Protein AF-A0A316FHP7-F1 (afdb_monomer)

Mean predicted aligned error: 9.9 Å

Foldseek 3Di:
DDDDDPDDDPPPPPPPDPDDLVRLLVVLLVVCVVVVHQALAQLVVDSVSVLVQLLQLDVQNFDADDDRYDNHHHNRRHLVSCCVRRVSSSVSSCVVVVVPPDDD

Structure (mmCIF, N/CA/C/O backbone):
data_AF-A0A316FHP7-F1
#
_entry.id   AF-A0A316FHP7-F1
#
loop_
_atom_site.group_PDB
_atom_site.id
_atom_site.type_symbol
_atom_site.label_atom_id
_atom_site.label_alt_id
_atom_site.label_comp_id
_atom_site.label_asym_id
_atom_site.label_entity_id
_atom_site.label_seq_id
_atom_site.pdbx_PDB_ins_code
_atom_site.Cartn_x
_atom_site.Cartn_y
_atom_site.Cartn_z
_atom_site.occupancy
_atom_site.B_iso_or_equiv
_atom_site.auth_seq_id
_atom_site.auth_comp_id
_atom_site.auth_asym_id
_atom_site.auth_atom_id
_atom_site.pdbx_PDB_model_num
ATOM 1 N N . MET A 1 1 ? -23.032 0.424 64.404 1.00 47.34 1 MET A N 1
ATOM 2 C CA . MET A 1 1 ? -23.890 0.544 63.206 1.00 47.34 1 MET A CA 1
ATOM 3 C C . MET A 1 1 ? -23.453 1.773 62.434 1.00 47.34 1 MET A C 1
ATOM 5 O O . MET A 1 1 ? -23.132 2.764 63.077 1.00 47.34 1 MET A O 1
ATOM 9 N N . THR A 1 2 ? -23.492 1.670 61.100 1.00 41.19 2 THR A N 1
ATOM 10 C CA . THR A 1 2 ? -23.291 2.740 60.098 1.00 41.19 2 THR A CA 1
ATOM 11 C C . THR A 1 2 ? -21.824 3.148 59.885 1.00 41.19 2 THR A C 1
ATOM 13 O O . THR A 1 2 ? -21.178 3.619 60.804 1.00 41.19 2 THR A O 1
ATOM 16 N N . GLY A 1 3 ? -21.211 3.006 58.712 1.00 38.53 3 GLY A N 1
ATOM 17 C CA . GLY A 1 3 ? -21.682 2.490 57.433 1.00 38.53 3 GLY A CA 1
ATOM 18 C C . GLY A 1 3 ? -20.492 2.388 56.482 1.00 38.53 3 GLY A C 1
ATOM 19 O O . GLY A 1 3 ? -19.855 3.388 56.168 1.00 38.53 3 GLY A O 1
ATOM 20 N N . ASP A 1 4 ? -20.214 1.164 56.053 1.00 47.62 4 ASP A N 1
ATOM 21 C CA . ASP A 1 4 ? -19.303 0.835 54.967 1.00 47.62 4 ASP A CA 1
ATOM 22 C C . ASP A 1 4 ? -20.017 1.150 53.644 1.00 47.62 4 ASP A C 1
ATOM 24 O O . ASP A 1 4 ? -21.115 0.645 53.388 1.00 47.62 4 ASP A O 1
ATOM 28 N N . ARG A 1 5 ? -19.445 2.028 52.819 1.00 48.22 5 ARG A N 1
ATOM 29 C CA . ARG A 1 5 ? -19.867 2.216 51.423 1.00 48.22 5 ARG A CA 1
ATOM 30 C C . ARG A 1 5 ? -18.636 2.329 50.543 1.00 48.22 5 ARG A C 1
ATOM 32 O O . ARG A 1 5 ? -18.342 3.371 49.964 1.00 48.22 5 ARG A O 1
ATOM 39 N N . HIS A 1 6 ? -17.939 1.206 50.437 1.00 45.75 6 HIS A N 1
ATOM 40 C CA . HIS A 1 6 ? -17.051 0.916 49.326 1.00 45.75 6 HIS A CA 1
ATOM 41 C C . HIS A 1 6 ? -17.880 0.885 48.029 1.00 45.75 6 HIS A C 1
ATOM 43 O O . HIS A 1 6 ? -18.506 -0.116 47.680 1.00 45.75 6 HIS A O 1
ATOM 49 N N . VAL A 1 7 ? -17.946 2.022 47.334 1.00 52.69 7 VAL A N 1
ATOM 50 C CA . VAL A 1 7 ? -18.523 2.110 45.991 1.00 52.69 7 VAL A CA 1
ATOM 51 C C . VAL A 1 7 ? -17.529 1.464 45.031 1.00 52.69 7 VAL A C 1
ATOM 53 O O . VAL A 1 7 ? -16.573 2.092 44.592 1.00 52.69 7 VAL A O 1
ATOM 56 N N . THR A 1 8 ? -17.737 0.191 44.704 1.00 48.22 8 THR A N 1
ATOM 57 C CA . THR A 1 8 ? -17.127 -0.412 43.516 1.00 48.22 8 THR A CA 1
ATOM 58 C C . THR A 1 8 ? -17.780 0.199 42.277 1.00 48.22 8 THR A C 1
ATOM 60 O O . THR A 1 8 ? -18.978 -0.025 42.078 1.00 48.22 8 THR A O 1
ATOM 63 N N . PRO A 1 9 ? -17.057 0.928 41.408 1.00 52.09 9 PRO A N 1
ATOM 64 C CA . PRO A 1 9 ? -17.570 1.164 40.074 1.00 52.09 9 PRO A CA 1
ATOM 65 C C . PRO A 1 9 ? -17.575 -0.181 39.346 1.00 52.09 9 PRO A C 1
ATOM 67 O O . PRO A 1 9 ? -16.565 -0.889 39.303 1.00 52.09 9 PRO A O 1
ATOM 70 N N . TYR A 1 10 ? -18.729 -0.549 38.793 1.00 39.06 10 TYR A N 1
ATOM 71 C CA . TYR A 1 10 ? -18.817 -1.619 37.811 1.00 39.06 10 TYR A CA 1
ATOM 72 C C . TYR A 1 10 ? -17.784 -1.333 36.718 1.00 39.06 10 TYR A C 1
ATOM 74 O O . TYR A 1 10 ? -17.913 -0.378 35.957 1.00 39.06 10 TYR A O 1
ATOM 82 N N . ARG A 1 11 ? -16.727 -2.150 36.677 1.00 45.69 11 ARG A N 1
ATOM 83 C CA . ARG A 1 11 ? -15.769 -2.202 35.578 1.00 45.69 11 ARG A CA 1
ATOM 84 C C . ARG A 1 11 ? -16.520 -2.733 34.366 1.00 45.69 11 ARG A C 1
ATOM 86 O O . ARG A 1 11 ? -16.533 -3.938 34.124 1.00 45.69 11 ARG A O 1
ATOM 93 N N . THR A 1 12 ? -17.159 -1.846 33.613 1.00 50.31 12 THR A N 1
ATOM 94 C CA . THR A 1 12 ? -17.497 -2.116 32.221 1.00 50.31 12 THR A CA 1
ATOM 95 C C . THR A 1 12 ? -16.180 -2.468 31.543 1.00 50.31 12 THR A C 1
ATOM 97 O O . THR A 1 12 ? -15.266 -1.647 31.461 1.00 50.31 12 THR A O 1
ATOM 100 N N . ALA A 1 13 ? -16.032 -3.733 31.147 1.00 50.38 13 ALA A N 1
ATOM 101 C CA . ALA A 1 13 ? -14.970 -4.120 30.237 1.00 50.38 13 ALA A CA 1
ATOM 102 C C . ALA A 1 13 ? -15.020 -3.149 29.046 1.00 50.38 13 ALA A C 1
ATOM 104 O O . ALA A 1 13 ? -16.126 -2.851 28.582 1.00 50.38 13 ALA A O 1
ATOM 105 N N . PRO A 1 14 ? -13.884 -2.620 28.564 1.00 43.75 14 PRO A N 1
ATOM 106 C CA . PRO A 1 14 ? -13.914 -1.832 27.350 1.00 43.75 14 PRO A CA 1
ATOM 107 C C . PRO A 1 14 ? -14.546 -2.712 26.273 1.00 43.75 14 PRO A C 1
ATOM 109 O O . PRO A 1 14 ? -14.052 -3.805 25.990 1.00 43.75 14 PRO A O 1
ATOM 112 N N . HIS A 1 15 ? -15.661 -2.253 25.702 1.00 47.69 15 HIS A N 1
ATOM 113 C CA . HIS A 1 15 ? -16.077 -2.702 24.384 1.00 47.69 15 HIS A CA 1
ATOM 114 C C . HIS A 1 15 ? -14.829 -2.579 23.521 1.00 47.69 15 HIS A C 1
ATOM 116 O O . HIS A 1 15 ? -14.366 -1.460 23.339 1.00 47.69 15 HIS A O 1
ATOM 122 N N . HIS A 1 16 ? -14.221 -3.693 23.106 1.00 44.09 16 HIS A N 1
ATOM 123 C CA . HIS A 1 16 ? -13.079 -3.660 22.203 1.00 44.09 16 HIS A CA 1
ATOM 124 C C . HIS A 1 16 ? -13.597 -3.017 20.916 1.00 44.09 16 HIS A C 1
ATOM 126 O O . HIS A 1 16 ? -14.333 -3.681 20.178 1.00 44.09 16 HIS A O 1
ATOM 132 N N . PRO A 1 17 ? -13.320 -1.725 20.663 1.00 44.41 17 PRO A N 1
ATOM 133 C CA . PRO A 1 17 ? -13.702 -1.144 19.399 1.00 44.41 17 PRO A CA 1
ATOM 134 C C . PRO A 1 17 ? -12.827 -1.879 18.392 1.00 44.41 17 PRO A C 1
ATOM 136 O O . PRO A 1 17 ? -11.616 -1.995 18.601 1.00 44.41 17 PRO A O 1
ATOM 139 N N . GLY A 1 18 ? -13.420 -2.420 17.330 1.00 55.91 18 GLY A N 1
ATOM 140 C CA . GLY A 1 18 ? -12.613 -2.904 16.215 1.00 55.91 18 GLY A CA 1
ATOM 141 C C . GLY A 1 18 ? -11.557 -1.844 15.855 1.00 55.91 18 GLY A C 1
ATOM 142 O O . GLY A 1 18 ? -11.805 -0.647 16.048 1.00 55.91 18 GLY A O 1
ATOM 143 N N . PRO A 1 19 ? -10.356 -2.249 15.421 1.00 60.78 19 PRO A N 1
ATOM 144 C CA . PRO A 1 19 ? -9.273 -1.310 15.170 1.00 60.78 19 PRO A CA 1
ATOM 145 C C . PRO A 1 19 ? -9.735 -0.174 14.246 1.00 60.78 19 PRO A C 1
ATOM 147 O O . PRO A 1 19 ? -10.422 -0.396 13.252 1.00 60.78 19 PRO A O 1
ATOM 150 N N . SER A 1 20 ? -9.359 1.064 14.582 1.00 83.75 20 SER A N 1
ATOM 151 C CA . SER A 1 20 ? -9.555 2.199 13.674 1.00 83.75 20 SER A CA 1
ATOM 152 C C . SER A 1 20 ? -8.879 1.912 12.325 1.00 83.75 20 SER A C 1
ATOM 154 O O . SER A 1 20 ? -7.907 1.152 12.272 1.00 83.75 20 SER A O 1
ATOM 156 N N . PHE A 1 21 ? -9.339 2.545 11.239 1.00 88.25 21 PHE A N 1
ATOM 157 C CA . PHE A 1 21 ? -8.719 2.396 9.912 1.00 88.25 21 PHE A CA 1
ATOM 158 C C . PHE A 1 21 ? -7.191 2.559 9.968 1.00 88.25 21 PHE A C 1
ATOM 160 O O . PHE A 1 21 ? -6.466 1.752 9.392 1.00 88.25 21 PHE A O 1
ATOM 167 N N . THR A 1 22 ? -6.707 3.549 10.721 1.00 90.69 22 THR A N 1
ATOM 168 C CA . THR A 1 22 ? -5.278 3.806 10.935 1.00 90.69 22 THR A CA 1
ATOM 169 C C . THR A 1 22 ? -4.571 2.621 11.590 1.00 90.69 22 THR A C 1
ATOM 171 O O . THR A 1 22 ? -3.528 2.183 11.117 1.00 90.69 22 THR A O 1
ATOM 174 N N . THR A 1 23 ? -5.160 2.038 12.638 1.00 93.56 23 THR A N 1
ATOM 175 C CA . THR A 1 23 ? -4.596 0.866 13.325 1.00 93.56 23 THR A CA 1
ATOM 176 C C . THR A 1 23 ? -4.529 -0.363 12.413 1.00 93.56 23 THR A C 1
ATOM 178 O O . THR A 1 23 ? -3.545 -1.110 12.443 1.00 93.56 23 THR A O 1
ATOM 181 N N . GLU A 1 24 ? -5.559 -0.588 11.593 1.00 95.38 24 GLU A N 1
ATOM 182 C CA . GLU A 1 24 ? -5.556 -1.676 10.610 1.00 95.38 24 GLU A CA 1
ATOM 183 C C . GLU A 1 24 ? -4.503 -1.448 9.520 1.00 95.38 24 GLU A C 1
ATOM 185 O O . GLU A 1 24 ? -3.787 -2.382 9.154 1.00 95.38 24 GLU A O 1
ATOM 190 N N . LEU A 1 25 ? -4.367 -0.209 9.041 1.00 96.50 25 LEU A N 1
ATOM 191 C CA . LEU A 1 25 ? -3.388 0.171 8.029 1.00 96.50 25 LEU A CA 1
ATOM 192 C C . LEU A 1 25 ? -1.949 -0.009 8.526 1.00 96.50 25 LEU A C 1
ATOM 194 O O . LEU A 1 25 ? -1.140 -0.622 7.830 1.00 96.50 25 LEU A O 1
ATOM 198 N N . ASP A 1 26 ? -1.645 0.430 9.748 1.00 97.25 26 ASP A N 1
ATOM 199 C CA . ASP A 1 26 ? -0.344 0.196 10.382 1.00 97.25 26 ASP A CA 1
ATOM 200 C C . ASP A 1 26 ? -0.040 -1.297 10.526 1.00 97.25 26 ASP A C 1
ATOM 202 O O . ASP A 1 26 ? 1.085 -1.753 10.294 1.00 97.25 26 ASP A O 1
ATOM 206 N N . SER A 1 27 ? -1.047 -2.084 10.906 1.00 97.31 27 SER A N 1
ATOM 207 C CA . SER A 1 27 ? -0.901 -3.531 11.057 1.00 97.31 27 SER A CA 1
ATOM 208 C C . SER A 1 27 ? -0.635 -4.212 9.713 1.00 97.31 27 SER A C 1
ATOM 210 O O . SER A 1 27 ? 0.263 -5.057 9.630 1.00 97.31 27 SER A O 1
ATOM 212 N N . ALA A 1 28 ? -1.352 -3.809 8.659 1.00 98.12 28 ALA A N 1
ATOM 213 C CA . ALA A 1 28 ? -1.144 -4.277 7.292 1.00 98.12 28 ALA A CA 1
ATOM 214 C C . ALA A 1 28 ? 0.255 -3.907 6.784 1.00 98.12 28 ALA A C 1
ATOM 216 O O . ALA A 1 28 ? 0.988 -4.785 6.332 1.00 98.12 28 ALA A O 1
ATOM 217 N N . PHE A 1 29 ? 0.684 -2.656 6.971 1.00 98.38 29 PHE A N 1
ATOM 218 C CA . PHE A 1 29 ? 2.016 -2.199 6.581 1.00 98.38 29 PHE A CA 1
ATOM 219 C C . PHE A 1 29 ? 3.125 -2.997 7.278 1.00 98.38 29 PHE A C 1
ATOM 221 O O . PHE A 1 29 ? 4.048 -3.501 6.635 1.00 98.38 29 PHE A O 1
ATOM 228 N N . ARG A 1 30 ? 3.024 -3.194 8.599 1.00 98.31 30 ARG A N 1
ATOM 229 C CA . ARG A 1 30 ? 3.994 -4.007 9.352 1.00 98.31 30 ARG A CA 1
ATOM 230 C C . ARG A 1 30 ? 4.015 -5.458 8.871 1.00 98.31 30 ARG A C 1
ATOM 232 O O . ARG A 1 30 ? 5.091 -6.050 8.807 1.00 98.31 30 ARG A O 1
ATOM 239 N N . ALA A 1 31 ? 2.860 -6.041 8.546 1.00 98.19 31 ALA A N 1
ATOM 240 C CA . ALA A 1 31 ? 2.781 -7.390 7.988 1.00 98.19 31 ALA A CA 1
ATOM 241 C C . ALA A 1 31 ? 3.436 -7.471 6.603 1.00 98.19 31 ALA A C 1
ATOM 243 O O . ALA A 1 31 ? 4.267 -8.350 6.384 1.00 98.19 31 ALA A O 1
ATOM 244 N N . ALA A 1 32 ? 3.145 -6.518 5.716 1.00 98.38 32 ALA A N 1
ATOM 245 C CA . ALA A 1 32 ? 3.743 -6.426 4.391 1.00 98.38 32 ALA A CA 1
ATOM 246 C C . ALA A 1 32 ? 5.276 -6.335 4.468 1.00 98.38 32 ALA A C 1
ATOM 248 O O . ALA A 1 32 ? 5.972 -7.074 3.773 1.00 98.38 32 ALA A O 1
ATOM 249 N N . ARG A 1 33 ? 5.811 -5.529 5.397 1.00 98.00 33 ARG A N 1
ATOM 250 C CA . ARG A 1 33 ? 7.259 -5.450 5.652 1.00 98.00 33 ARG A CA 1
ATOM 251 C C . ARG A 1 33 ? 7.859 -6.776 6.111 1.00 98.00 33 ARG A C 1
ATOM 253 O O . ARG A 1 33 ? 8.908 -7.162 5.607 1.00 98.00 33 ARG A O 1
ATOM 260 N N . ARG A 1 34 ? 7.210 -7.483 7.044 1.00 98.06 34 ARG A N 1
ATOM 261 C CA . ARG A 1 34 ? 7.681 -8.804 7.511 1.00 98.06 34 ARG A CA 1
ATOM 262 C C . ARG A 1 34 ? 7.683 -9.851 6.397 1.00 98.06 34 ARG A C 1
ATOM 264 O O . ARG A 1 34 ? 8.541 -10.721 6.395 1.00 98.06 34 ARG A O 1
ATOM 271 N N . LEU A 1 35 ? 6.739 -9.753 5.464 1.00 97.56 35 LEU A N 1
ATOM 272 C CA . LEU A 1 35 ? 6.633 -10.635 4.302 1.00 97.56 35 LEU A CA 1
ATOM 273 C C . LEU A 1 35 ? 7.575 -10.243 3.150 1.00 97.56 35 LEU A C 1
ATOM 275 O O . LEU A 1 35 ? 7.571 -10.910 2.120 1.00 97.56 35 LEU A O 1
ATOM 279 N N . GLY A 1 36 ? 8.361 -9.168 3.285 1.00 97.50 36 GLY A N 1
ATOM 280 C CA . GLY A 1 36 ? 9.226 -8.682 2.207 1.00 97.50 36 GLY A CA 1
ATOM 281 C C . GLY A 1 36 ? 8.449 -8.124 1.010 1.00 97.50 36 GLY A C 1
ATOM 282 O O . GLY A 1 36 ? 8.972 -8.060 -0.101 1.00 97.50 36 GLY A O 1
ATOM 283 N N . LEU A 1 37 ? 7.196 -7.714 1.210 1.00 98.25 37 LEU A N 1
ATOM 284 C CA . LEU A 1 37 ? 6.445 -7.018 0.176 1.00 98.25 37 LEU A CA 1
ATOM 285 C C . LEU A 1 37 ? 6.959 -5.584 0.045 1.00 98.25 37 LEU A C 1
ATOM 287 O O . LEU A 1 37 ? 7.339 -4.942 1.023 1.00 98.25 37 LEU A O 1
ATOM 291 N N . TRP A 1 38 ? 6.909 -5.073 -1.183 1.00 98.12 38 TRP A N 1
ATOM 292 C CA . TRP A 1 38 ? 7.185 -3.673 -1.530 1.00 98.12 38 TRP A CA 1
ATOM 293 C C . TRP A 1 38 ? 8.651 -3.272 -1.373 1.00 98.12 38 TRP A C 1
ATOM 295 O O . TRP A 1 38 ? 8.965 -2.085 -1.469 1.00 98.12 38 TRP A O 1
ATOM 305 N N . LEU A 1 39 ? 9.548 -4.246 -1.186 1.00 96.75 39 LEU A N 1
ATOM 306 C CA . LEU A 1 39 ? 10.989 -4.020 -1.188 1.00 96.75 39 LEU A CA 1
ATOM 307 C C . LEU A 1 39 ? 11.403 -3.217 -2.421 1.00 96.75 39 LEU A C 1
ATOM 309 O O . LEU A 1 39 ? 10.916 -3.466 -3.523 1.00 96.75 39 LEU A O 1
ATOM 313 N N . ASN A 1 40 ? 12.293 -2.246 -2.198 1.00 97.56 40 ASN A N 1
ATOM 314 C CA . ASN A 1 40 ? 12.797 -1.343 -3.229 1.00 97.56 40 ASN A CA 1
ATOM 315 C C . ASN A 1 40 ? 11.673 -0.610 -4.001 1.00 97.56 40 ASN A C 1
ATOM 317 O O . ASN A 1 40 ? 11.711 -0.465 -5.221 1.00 97.56 40 ASN A O 1
ATOM 321 N N . THR A 1 41 ? 10.646 -0.144 -3.284 1.00 97.56 41 THR A N 1
ATOM 322 C CA . THR A 1 41 ? 9.595 0.744 -3.810 1.00 97.56 41 THR A CA 1
ATOM 323 C C . THR A 1 41 ? 9.302 1.863 -2.813 1.00 97.56 41 THR A C 1
ATOM 325 O O . THR A 1 41 ? 9.582 1.712 -1.622 1.00 97.56 41 THR A O 1
ATOM 328 N N . SER A 1 42 ? 8.661 2.951 -3.254 1.00 95.94 42 SER A N 1
ATOM 329 C CA . SER A 1 42 ? 8.248 4.028 -2.338 1.00 95.94 42 SER A CA 1
ATOM 330 C C . SER A 1 42 ? 7.292 3.528 -1.250 1.00 95.94 42 SER A C 1
ATOM 332 O O . SER A 1 42 ? 7.350 4.004 -0.123 1.00 95.94 42 SER A O 1
ATOM 334 N N . ALA A 1 43 ? 6.486 2.500 -1.538 1.00 97.12 43 ALA A N 1
ATOM 335 C CA . ALA A 1 43 ? 5.560 1.908 -0.573 1.00 97.12 43 ALA A CA 1
ATOM 336 C C . ALA A 1 43 ? 6.253 1.261 0.641 1.00 97.12 43 ALA A C 1
ATOM 338 O O . ALA A 1 43 ? 5.613 1.079 1.670 1.00 97.12 43 ALA A O 1
ATOM 339 N N . ALA A 1 44 ? 7.547 0.927 0.562 1.00 97.31 44 ALA A N 1
ATOM 340 C CA . ALA A 1 44 ? 8.300 0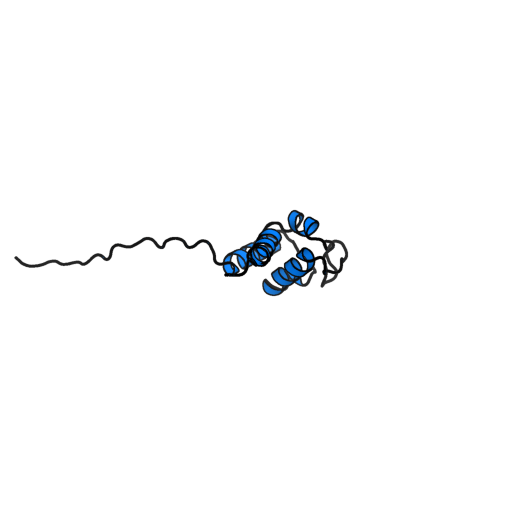.444 1.722 1.00 97.31 44 ALA A CA 1
ATOM 341 C C . ALA A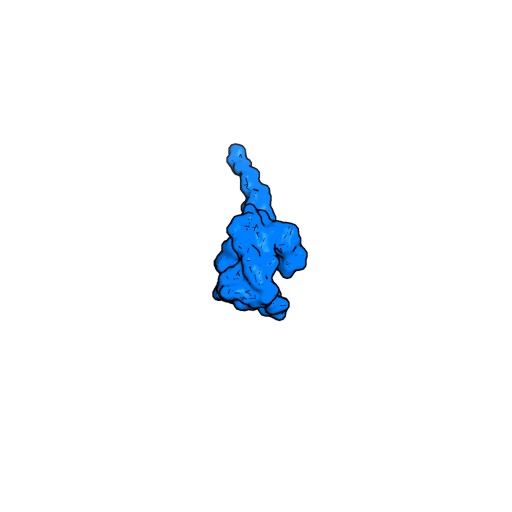 1 44 ? 8.805 1.570 2.641 1.00 97.31 44 ALA A C 1
ATOM 343 O O . ALA A 1 44 ? 9.225 1.281 3.763 1.00 97.31 44 ALA A O 1
ATOM 344 N N . ALA A 1 45 ? 8.770 2.832 2.195 1.00 95.94 45 ALA A N 1
ATOM 345 C CA . ALA A 1 45 ? 9.315 3.963 2.944 1.00 95.94 45 ALA A CA 1
ATOM 346 C C . ALA A 1 45 ? 8.466 4.339 4.169 1.00 95.94 45 ALA A C 1
ATOM 348 O O . ALA A 1 45 ? 8.999 4.846 5.153 1.00 95.94 45 ALA A O 1
ATOM 349 N N . GLY A 1 46 ? 7.159 4.066 4.142 1.00 96.19 46 GLY A N 1
ATOM 350 C CA . GLY A 1 46 ? 6.258 4.401 5.239 1.00 96.19 46 GLY A CA 1
ATOM 351 C C . GLY A 1 46 ? 4.807 4.029 4.955 1.00 96.19 46 GLY A C 1
ATOM 352 O O . GLY A 1 46 ? 4.441 3.731 3.819 1.00 96.19 46 GLY A O 1
ATOM 353 N N . VAL A 1 47 ? 3.984 4.067 6.004 1.00 97.62 47 VAL A N 1
ATOM 354 C CA . VAL A 1 47 ? 2.560 3.702 5.950 1.00 97.62 47 VAL A CA 1
ATOM 355 C C . VAL A 1 47 ? 1.748 4.614 5.015 1.00 97.62 47 VAL A C 1
ATOM 357 O O . VAL A 1 47 ? 0.843 4.140 4.327 1.00 97.62 47 VAL A O 1
ATOM 360 N N . ASP A 1 48 ? 2.124 5.889 4.908 1.00 97.00 48 ASP A N 1
ATOM 361 C CA . ASP A 1 48 ? 1.460 6.849 4.020 1.00 97.00 48 ASP A CA 1
ATOM 362 C C . ASP A 1 48 ? 1.737 6.540 2.545 1.00 97.00 48 ASP A C 1
ATOM 364 O O . ASP A 1 48 ? 0.812 6.452 1.737 1.00 97.00 48 ASP A O 1
ATOM 368 N N . GLU A 1 49 ? 3.002 6.290 2.186 1.00 97.81 49 GLU A N 1
ATOM 369 C CA . GLU A 1 49 ? 3.364 5.878 0.824 1.00 97.81 49 GLU A CA 1
ATOM 370 C C . GLU A 1 49 ? 2.810 4.497 0.477 1.00 97.81 49 GLU A C 1
ATOM 372 O O . GLU A 1 49 ? 2.421 4.257 -0.665 1.00 97.81 49 GLU A O 1
ATOM 377 N N . TYR A 1 50 ? 2.726 3.596 1.455 1.00 98.56 50 TYR A N 1
ATOM 378 C CA . TYR A 1 50 ? 2.077 2.297 1.314 1.00 98.56 50 TYR A CA 1
ATOM 379 C C . TYR A 1 50 ? 0.604 2.444 0.912 1.00 98.56 50 TYR A C 1
ATOM 381 O O . TYR A 1 50 ? 0.177 1.875 -0.099 1.00 98.56 50 TYR A O 1
ATOM 389 N N . LEU A 1 51 ? -0.156 3.274 1.635 1.00 98.12 51 LEU A N 1
ATOM 390 C CA . LEU A 1 51 ? -1.543 3.580 1.287 1.00 98.12 51 LEU A CA 1
ATOM 391 C C . LEU A 1 51 ? -1.642 4.270 -0.078 1.00 98.12 51 LEU A C 1
ATOM 393 O O . LEU A 1 51 ? -2.453 3.867 -0.914 1.00 98.12 51 LEU A O 1
ATOM 397 N N . ALA A 1 52 ? -0.802 5.277 -0.328 1.00 97.06 52 ALA A N 1
ATOM 398 C CA . ALA A 1 52 ? -0.824 6.047 -1.564 1.00 97.06 52 ALA A CA 1
ATOM 399 C C . ALA A 1 52 ? -0.518 5.177 -2.794 1.00 97.06 52 ALA A C 1
ATOM 401 O O . ALA A 1 52 ? -1.199 5.293 -3.817 1.00 97.06 52 ALA A O 1
ATOM 402 N N . GLN A 1 53 ? 0.459 4.265 -2.713 1.00 97.44 53 GLN A N 1
ATOM 403 C CA . GLN A 1 53 ? 0.733 3.324 -3.802 1.00 97.44 53 GLN A CA 1
ATOM 404 C C . GLN A 1 53 ? -0.414 2.331 -3.993 1.00 97.44 53 GLN A C 1
ATOM 406 O O . GLN A 1 53 ? -0.805 2.065 -5.130 1.00 97.44 53 GLN A O 1
ATOM 411 N N . GLY A 1 54 ? -0.980 1.815 -2.897 1.00 97.88 54 GLY A N 1
ATOM 412 C CA . GLY A 1 54 ? -2.160 0.953 -2.938 1.00 97.88 54 GLY A CA 1
ATOM 413 C C . GLY A 1 54 ? -3.325 1.614 -3.671 1.00 97.88 54 GLY A C 1
ATOM 414 O O . GLY A 1 54 ? -3.887 1.023 -4.592 1.00 97.88 54 GLY A O 1
ATOM 415 N N . ALA A 1 55 ? -3.630 2.868 -3.330 1.00 97.69 55 ALA A N 1
ATOM 416 C CA . ALA A 1 55 ? -4.662 3.661 -3.989 1.00 97.69 55 ALA A CA 1
ATOM 417 C C . ALA A 1 55 ? -4.358 3.877 -5.482 1.00 97.69 55 ALA A C 1
ATOM 419 O O . ALA A 1 55 ? -5.213 3.601 -6.327 1.00 97.69 55 ALA A O 1
ATOM 420 N N . ARG A 1 56 ? -3.128 4.280 -5.841 1.00 96.94 56 ARG A N 1
ATOM 421 C CA . ARG A 1 56 ? -2.717 4.448 -7.250 1.00 96.94 56 ARG A CA 1
ATOM 422 C C . ARG A 1 56 ? -2.895 3.163 -8.062 1.00 96.94 56 ARG A C 1
ATOM 424 O O . ARG A 1 56 ? -3.406 3.209 -9.179 1.00 96.94 56 ARG A O 1
ATOM 431 N N . ILE A 1 57 ? -2.500 2.014 -7.513 1.00 97.81 57 ILE A N 1
ATOM 432 C CA . ILE A 1 57 ? -2.650 0.710 -8.176 1.00 97.81 57 ILE A CA 1
ATOM 433 C C . ILE A 1 57 ? -4.127 0.305 -8.274 1.00 97.81 57 ILE A C 1
ATOM 435 O O . ILE A 1 57 ? -4.562 -0.190 -9.314 1.00 97.81 57 ILE A O 1
ATOM 439 N N . TYR A 1 58 ? -4.909 0.526 -7.216 1.00 97.62 58 TYR A N 1
ATOM 440 C CA . TYR A 1 58 ? -6.339 0.219 -7.184 1.00 97.62 58 TYR A CA 1
ATOM 441 C C . TYR A 1 58 ? -7.128 1.005 -8.239 1.00 97.62 58 TYR A C 1
ATOM 443 O O . TYR A 1 58 ? -8.006 0.437 -8.888 1.00 97.62 58 TYR A O 1
ATOM 451 N N . HIS A 1 59 ? -6.781 2.277 -8.453 1.00 96.38 59 HIS A N 1
ATOM 452 C CA . HIS A 1 59 ? -7.365 3.123 -9.498 1.00 96.38 59 HIS A CA 1
ATOM 453 C C . HIS A 1 59 ? -6.730 2.931 -10.885 1.00 96.38 59 HIS A C 1
ATOM 455 O O . HIS A 1 59 ? -7.176 3.552 -11.844 1.00 96.38 59 HIS A O 1
ATOM 461 N N . GLY A 1 60 ? -5.709 2.076 -11.017 1.00 94.25 60 GLY A N 1
ATOM 462 C CA . GLY A 1 60 ? -5.070 1.780 -12.303 1.00 94.25 60 GLY A CA 1
ATOM 463 C C . GLY A 1 60 ? -4.206 2.912 -12.866 1.00 94.25 60 GLY A C 1
ATOM 464 O O . GLY A 1 60 ? -3.907 2.908 -14.054 1.00 94.25 60 GLY A O 1
ATOM 465 N N . VAL A 1 61 ? -3.785 3.867 -12.031 1.00 93.88 61 VAL A N 1
ATOM 466 C CA . VAL A 1 61 ? -2.932 5.005 -12.431 1.00 93.88 61 VAL A CA 1
ATOM 467 C C . VAL A 1 61 ? -1.457 4.803 -12.066 1.00 93.88 61 VAL A C 1
ATOM 469 O O . VAL A 1 61 ? -0.630 5.691 -12.254 1.00 93.88 61 VAL A O 1
ATOM 472 N N . SER A 1 62 ? -1.105 3.641 -11.512 1.00 92.69 62 SER A N 1
ATOM 473 C CA . SER A 1 62 ? 0.278 3.313 -11.164 1.00 92.69 62 SER A CA 1
ATOM 474 C C . SER A 1 62 ? 1.073 2.893 -12.403 1.00 92.69 62 SER A C 1
ATOM 476 O O . SER A 1 62 ? 0.623 2.058 -13.190 1.00 92.69 62 SER A O 1
ATOM 478 N N . ARG A 1 63 ? 2.291 3.420 -12.554 1.00 93.88 63 ARG A N 1
ATOM 479 C CA . ARG A 1 63 ? 3.253 2.922 -13.544 1.00 93.88 63 ARG A CA 1
ATOM 480 C C . ARG A 1 63 ? 3.799 1.568 -13.084 1.00 93.88 63 ARG A C 1
ATOM 482 O O . ARG A 1 63 ? 4.149 1.399 -11.920 1.00 93.88 63 ARG A O 1
ATOM 489 N N . ARG A 1 64 ? 3.916 0.618 -14.014 1.00 95.50 64 ARG A N 1
ATOM 490 C CA . ARG A 1 64 ? 4.547 -0.683 -13.761 1.00 95.50 64 ARG A CA 1
ATOM 491 C C . ARG A 1 64 ? 6.075 -0.566 -13.788 1.00 95.50 64 ARG A C 1
ATOM 493 O O . ARG A 1 64 ? 6.629 -0.050 -14.757 1.00 95.50 64 ARG A O 1
ATOM 500 N N . GLY A 1 65 ? 6.729 -1.068 -12.744 1.00 96.19 65 GLY A N 1
ATOM 501 C CA . GLY A 1 65 ? 8.181 -1.250 -12.651 1.00 96.19 65 GLY A CA 1
ATOM 502 C C . GLY A 1 65 ? 8.618 -2.706 -12.894 1.00 96.19 65 GLY A C 1
ATOM 503 O O . GLY A 1 65 ? 7.801 -3.543 -13.291 1.00 96.19 65 GLY A O 1
ATOM 504 N N . PRO A 1 66 ? 9.900 -3.033 -12.660 1.00 96.88 66 PRO A N 1
ATOM 505 C CA . PRO A 1 66 ? 10.420 -4.396 -12.745 1.00 96.88 66 PRO A CA 1
ATOM 506 C C . PRO A 1 66 ? 10.041 -5.243 -11.518 1.00 96.88 66 PRO A C 1
ATOM 508 O O . PRO A 1 66 ? 9.613 -4.731 -10.478 1.00 96.88 66 PRO A O 1
ATOM 511 N N . VAL A 1 67 ? 10.219 -6.565 -11.628 1.00 95.06 67 VAL A N 1
ATOM 512 C CA . VAL A 1 67 ? 10.166 -7.471 -10.466 1.00 95.06 67 VAL A CA 1
ATOM 513 C C . VAL A 1 67 ? 11.271 -7.067 -9.494 1.00 95.06 67 VAL A C 1
ATOM 515 O O . VAL A 1 67 ? 12.397 -6.823 -9.912 1.00 95.06 67 VAL A O 1
ATOM 518 N N . GLY A 1 68 ? 10.936 -6.955 -8.209 1.00 92.25 68 GLY A N 1
ATOM 519 C CA . GLY A 1 68 ? 11.861 -6.451 -7.191 1.00 92.25 68 GLY A CA 1
ATOM 520 C C . GLY A 1 68 ? 11.961 -4.923 -7.108 1.00 92.25 68 GLY A C 1
ATOM 521 O O . GLY A 1 68 ? 12.712 -4.440 -6.275 1.00 92.25 68 GLY A O 1
ATOM 522 N N . GLY A 1 69 ? 11.197 -4.172 -7.909 1.00 96.06 69 GLY A N 1
ATOM 523 C CA . GLY A 1 69 ? 11.061 -2.716 -7.804 1.00 96.06 69 GLY A CA 1
ATOM 524 C C . GLY A 1 69 ? 12.214 -1.897 -8.396 1.00 96.06 69 GLY A C 1
ATOM 525 O O . GLY A 1 69 ? 13.305 -2.407 -8.631 1.00 96.06 69 GLY A O 1
ATOM 526 N N . ASP A 1 70 ? 11.956 -0.615 -8.671 1.00 95.75 70 ASP A N 1
ATOM 527 C CA . ASP A 1 70 ? 12.927 0.360 -9.217 1.00 95.75 70 ASP A CA 1
ATOM 528 C C . ASP A 1 70 ? 13.223 1.530 -8.250 1.00 95.75 70 ASP A C 1
ATOM 530 O O . ASP A 1 70 ? 13.640 2.612 -8.663 1.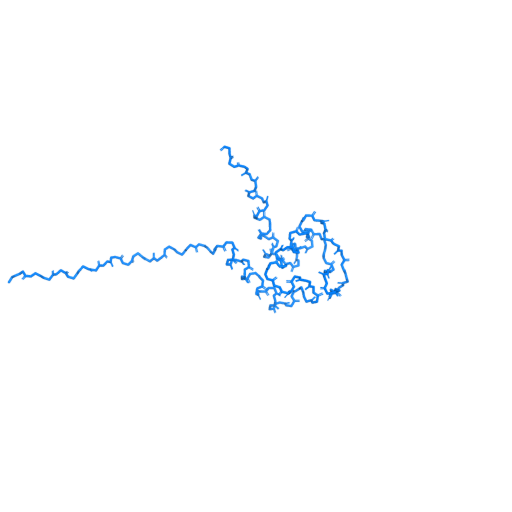00 95.75 70 ASP A O 1
ATOM 534 N N . GLY A 1 71 ? 12.941 1.343 -6.961 1.00 95.88 71 GLY A N 1
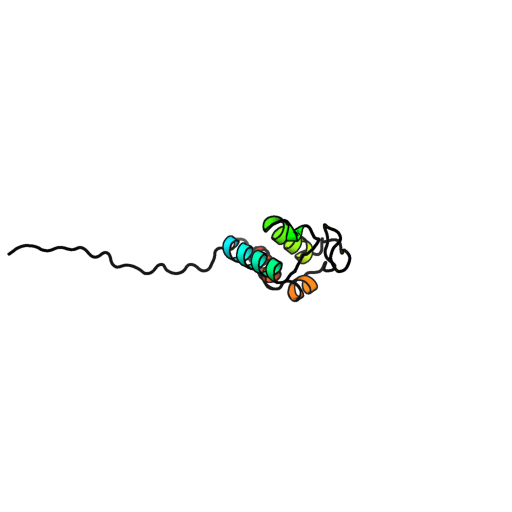ATOM 535 C CA . GLY A 1 71 ? 12.961 2.385 -5.933 1.00 95.88 71 GLY A CA 1
ATOM 536 C C . GLY A 1 71 ? 11.651 3.174 -5.829 1.00 95.88 71 GLY A C 1
ATOM 537 O O . GLY A 1 71 ? 11.428 3.853 -4.827 1.00 95.88 71 GLY A O 1
ATOM 538 N N . ARG A 1 72 ? 10.746 3.074 -6.816 1.00 94.88 72 ARG A N 1
ATOM 539 C CA . ARG A 1 72 ? 9.471 3.819 -6.846 1.00 94.88 72 ARG A CA 1
ATOM 540 C C . ARG A 1 72 ? 8.271 2.913 -7.103 1.00 94.88 72 ARG A C 1
ATOM 542 O O . ARG A 1 72 ? 7.319 2.900 -6.323 1.00 94.88 72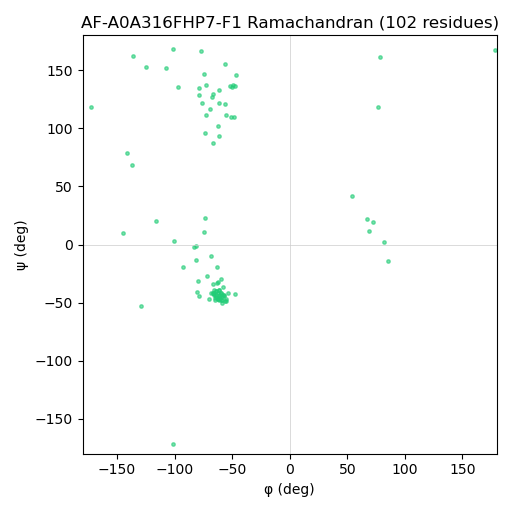 ARG A O 1
ATOM 549 N N . HIS A 1 73 ? 8.333 2.129 -8.167 1.00 95.31 73 HIS A N 1
ATOM 550 C CA . HIS A 1 73 ? 7.270 1.286 -8.688 1.00 95.31 73 HIS A CA 1
ATOM 551 C C . HIS A 1 73 ? 7.545 -0.188 -8.415 1.00 95.31 73 HIS A C 1
ATOM 553 O O . HIS A 1 73 ? 8.688 -0.630 -8.366 1.00 95.31 73 HIS A O 1
ATOM 559 N N . ASN A 1 74 ? 6.466 -0.958 -8.306 1.00 96.50 74 ASN A N 1
ATOM 560 C CA . ASN A 1 74 ? 6.505 -2.414 -8.230 1.00 96.50 74 ASN A CA 1
ATOM 561 C C . ASN A 1 74 ? 6.138 -3.024 -9.600 1.00 96.50 74 ASN A C 1
ATOM 563 O O . ASN A 1 74 ? 5.593 -2.342 -10.468 1.00 96.50 74 ASN A O 1
ATOM 567 N N . HIS A 1 75 ? 6.356 -4.325 -9.784 1.00 96.94 75 HIS A N 1
ATOM 568 C CA . HIS A 1 75 ? 5.891 -5.079 -10.956 1.00 96.94 75 HIS A CA 1
ATOM 569 C C . HIS A 1 75 ? 4.367 -5.239 -11.036 1.00 96.94 75 HIS A C 1
ATOM 571 O O . HIS A 1 75 ? 3.852 -5.687 -12.066 1.00 96.94 75 HIS A O 1
ATOM 577 N N . ILE A 1 76 ? 3.648 -4.881 -9.970 1.00 97.56 76 ILE A N 1
ATOM 578 C CA . ILE A 1 76 ? 2.188 -4.840 -9.942 1.00 97.56 76 ILE A CA 1
ATOM 579 C C . ILE A 1 76 ? 1.677 -3.421 -10.208 1.00 97.56 76 ILE A C 1
ATOM 581 O O . ILE A 1 76 ? 2.177 -2.449 -9.647 1.00 97.56 76 ILE A O 1
ATOM 585 N N . SER A 1 77 ? 0.662 -3.307 -11.063 1.00 96.69 77 SER A N 1
ATOM 586 C CA . SER A 1 77 ? 0.087 -2.017 -11.474 1.00 96.69 77 SER A CA 1
ATOM 587 C C . SER A 1 77 ? -1.429 -2.063 -11.693 1.00 96.69 77 SER A C 1
ATOM 589 O O . SER A 1 77 ? -2.006 -1.111 -12.207 1.00 96.69 77 SER A O 1
ATOM 591 N N . THR A 1 78 ? -2.092 -3.161 -11.312 1.00 97.50 78 THR A N 1
ATOM 592 C CA . THR A 1 78 ? -3.545 -3.326 -11.463 1.00 97.50 78 THR A CA 1
ATOM 593 C C . THR A 1 78 ? -4.215 -3.666 -10.136 1.00 97.50 78 THR A C 1
ATOM 595 O O . THR A 1 78 ? -3.625 -4.321 -9.274 1.00 97.50 78 THR A O 1
ATOM 598 N N . ARG A 1 79 ? -5.493 -3.293 -9.994 1.00 97.44 79 ARG A N 1
ATOM 599 C CA . ARG A 1 79 ? -6.327 -3.650 -8.834 1.00 97.44 79 ARG A CA 1
ATOM 600 C C . ARG A 1 79 ? -6.353 -5.156 -8.561 1.00 97.44 79 ARG A C 1
ATOM 602 O O . ARG A 1 79 ? -6.284 -5.568 -7.404 1.00 97.44 79 ARG A O 1
ATOM 609 N N . ALA A 1 80 ? -6.451 -5.968 -9.613 1.00 97.69 80 ALA A N 1
ATOM 610 C CA . ALA A 1 80 ? -6.453 -7.423 -9.499 1.00 97.69 80 ALA A CA 1
ATOM 611 C C . ALA A 1 80 ? -5.103 -7.952 -8.990 1.00 97.69 80 ALA A C 1
ATOM 613 O O . ALA A 1 80 ? -5.080 -8.787 -8.089 1.00 97.69 80 ALA A O 1
ATOM 614 N N . ALA A 1 81 ? -3.987 -7.420 -9.501 1.00 97.81 81 ALA A N 1
ATOM 615 C CA . ALA A 1 81 ? -2.659 -7.786 -9.021 1.00 97.81 81 ALA A CA 1
ATOM 616 C C . ALA A 1 81 ? -2.451 -7.371 -7.557 1.00 97.81 81 ALA A C 1
ATOM 618 O O . ALA A 1 81 ? -1.932 -8.165 -6.780 1.00 97.81 81 ALA A O 1
ATOM 619 N N . LEU A 1 82 ? -2.928 -6.186 -7.152 1.00 98.56 82 LEU A N 1
ATOM 620 C CA . LEU A 1 82 ? -2.887 -5.744 -5.754 1.00 98.56 82 LEU A CA 1
ATOM 621 C C . LEU A 1 82 ? -3.645 -6.700 -4.829 1.00 98.56 82 LEU A C 1
ATOM 623 O O . LEU A 1 82 ? -3.126 -7.061 -3.782 1.00 98.56 82 LEU A O 1
ATOM 627 N N . ARG A 1 83 ? -4.837 -7.160 -5.230 1.00 98.31 83 ARG A N 1
ATOM 628 C CA . ARG A 1 83 ? -5.631 -8.121 -4.446 1.00 98.31 83 ARG A CA 1
ATOM 629 C C . ARG A 1 83 ? -4.881 -9.423 -4.170 1.00 98.31 83 ARG A C 1
ATOM 631 O O . ARG A 1 83 ? -5.063 -10.007 -3.104 1.00 98.31 83 ARG A O 1
ATOM 638 N N . THR A 1 84 ? -4.092 -9.888 -5.133 1.00 98.31 84 THR A N 1
ATOM 639 C CA . THR A 1 84 ? -3.300 -11.118 -5.008 1.00 98.31 84 THR A CA 1
ATOM 640 C C . THR A 1 84 ? -2.006 -10.883 -4.233 1.00 98.31 84 THR A C 1
ATOM 642 O O . THR A 1 84 ? -1.635 -11.709 -3.408 1.00 98.31 84 THR A O 1
ATOM 645 N N . TYR A 1 85 ? -1.333 -9.764 -4.488 1.00 98.31 85 TYR A N 1
ATOM 646 C CA . TYR A 1 85 ? -0.014 -9.455 -3.943 1.00 98.31 85 TYR A CA 1
ATOM 647 C C . TYR A 1 85 ? -0.059 -8.957 -2.491 1.00 98.31 85 TYR A C 1
ATOM 649 O O . TYR A 1 85 ? 0.726 -9.402 -1.663 1.00 98.31 85 TYR A O 1
ATOM 657 N N . ASP A 1 86 ? -0.990 -8.053 -2.174 1.00 98.56 86 ASP A N 1
ATOM 658 C CA . ASP A 1 86 ? -1.184 -7.477 -0.840 1.00 98.56 86 ASP A CA 1
ATOM 659 C C . ASP A 1 86 ? -2.685 -7.321 -0.558 1.00 98.56 86 ASP A C 1
ATOM 661 O O . ASP A 1 86 ? -3.300 -6.257 -0.700 1.00 98.56 86 ASP A O 1
ATOM 665 N N . ARG A 1 87 ? -3.303 -8.451 -0.203 1.00 98.50 87 ARG A N 1
ATOM 666 C CA . ARG A 1 87 ? -4.742 -8.535 0.061 1.00 98.50 87 ARG A CA 1
ATOM 667 C C . ARG A 1 87 ? -5.212 -7.612 1.197 1.00 98.50 87 ARG A C 1
ATOM 669 O O . ARG A 1 87 ? -6.263 -6.995 1.010 1.00 98.50 87 ARG A O 1
ATOM 676 N N . PRO A 1 88 ? -4.497 -7.479 2.335 1.00 98.12 88 PRO A N 1
ATOM 677 C CA . PRO A 1 88 ? -4.862 -6.516 3.375 1.00 98.12 88 PRO A CA 1
ATOM 678 C C . PRO A 1 88 ? -4.944 -5.076 2.856 1.00 98.12 88 PRO A C 1
ATOM 680 O O . PRO A 1 88 ? -5.971 -4.425 3.055 1.00 98.12 88 PRO A O 1
ATOM 683 N N . LEU A 1 89 ? -3.931 -4.600 2.118 1.00 98.38 89 LEU A N 1
ATOM 684 C CA . LEU A 1 89 ? -3.966 -3.258 1.529 1.00 98.38 89 LEU A CA 1
ATOM 685 C C . LEU A 1 89 ? -5.126 -3.098 0.549 1.00 98.38 89 LEU A C 1
ATOM 687 O O . LEU A 1 89 ? -5.837 -2.096 0.588 1.00 98.38 89 LEU A O 1
ATOM 691 N N . HIS A 1 90 ? -5.353 -4.101 -0.305 1.00 98.38 90 HIS A N 1
ATOM 692 C CA . HIS A 1 90 ? -6.481 -4.093 -1.232 1.00 98.38 90 HIS A CA 1
ATOM 693 C C . HIS A 1 90 ? -7.819 -3.901 -0.510 1.00 98.38 90 HIS A C 1
ATOM 695 O O . HIS A 1 90 ? -8.620 -3.077 -0.941 1.00 98.38 90 HIS A O 1
ATOM 701 N N . MET A 1 91 ? -8.058 -4.639 0.578 1.00 96.88 91 MET A N 1
ATOM 702 C CA . MET A 1 91 ? -9.306 -4.555 1.342 1.00 96.88 91 MET A CA 1
ATOM 703 C C . MET A 1 91 ? -9.479 -3.194 2.020 1.00 96.88 91 MET A C 1
ATOM 705 O O . MET A 1 91 ? -10.585 -2.657 2.034 1.00 96.88 91 MET A O 1
ATOM 709 N N . LEU A 1 92 ? -8.398 -2.614 2.548 1.00 96.31 92 LEU A N 1
ATOM 710 C CA . LEU A 1 92 ? -8.423 -1.286 3.162 1.00 96.31 92 LEU A CA 1
ATOM 711 C C . LEU A 1 92 ? -8.751 -0.194 2.141 1.00 96.31 92 LEU A C 1
ATOM 713 O O . LEU A 1 92 ? -9.636 0.628 2.382 1.00 96.31 92 LEU A O 1
ATOM 717 N N . VAL A 1 93 ? -8.084 -0.221 0.985 1.00 96.31 93 VAL A N 1
ATOM 718 C CA . VAL A 1 93 ? -8.334 0.716 -0.118 1.00 96.31 93 VAL A CA 1
ATOM 719 C C . VAL A 1 93 ? -9.746 0.522 -0.675 1.00 96.31 93 VAL A C 1
ATOM 721 O O . VAL A 1 93 ? -10.473 1.493 -0.869 1.00 96.31 93 VAL A O 1
ATOM 724 N N . GLU A 1 94 ? -10.187 -0.723 -0.871 1.00 95.44 94 GLU A N 1
ATOM 725 C CA . GLU A 1 94 ? -11.554 -1.015 -1.303 1.00 95.44 94 GLU A CA 1
ATOM 726 C C . GLU A 1 94 ? -1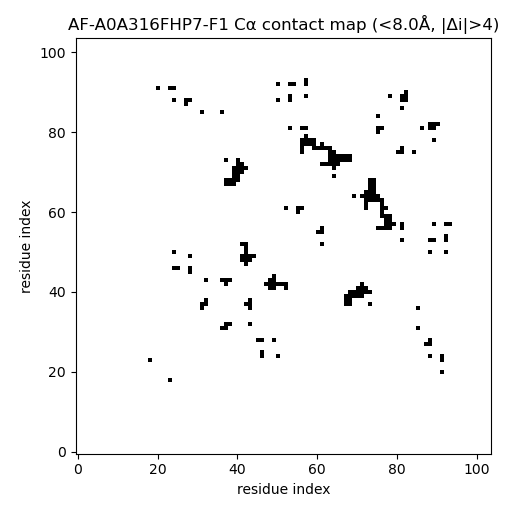2.584 -0.467 -0.317 1.00 95.44 94 GLU A C 1
ATOM 728 O O . GLU A 1 94 ? -13.540 0.169 -0.752 1.00 95.44 94 GLU A O 1
ATOM 733 N N . ARG A 1 95 ? -12.391 -0.665 0.993 1.00 93.56 95 ARG A N 1
ATOM 734 C CA . ARG A 1 95 ? -13.297 -0.134 2.016 1.00 93.56 95 ARG A CA 1
ATOM 735 C C . ARG A 1 95 ? -13.368 1.388 1.942 1.00 93.56 95 ARG A C 1
ATOM 737 O O . ARG A 1 95 ? -14.475 1.905 1.879 1.00 93.56 95 ARG A O 1
ATOM 744 N N . LEU A 1 96 ? -12.223 2.072 1.861 1.00 91.06 96 LEU A N 1
ATOM 745 C CA . LEU A 1 96 ? -12.134 3.536 1.807 1.00 91.06 96 LEU A CA 1
ATOM 746 C C . LEU A 1 96 ? -12.911 4.139 0.625 1.00 91.06 96 LEU A C 1
ATOM 748 O O . LEU A 1 96 ? -13.626 5.123 0.796 1.00 91.06 96 LEU A O 1
ATOM 752 N N . TYR A 1 97 ? -12.801 3.538 -0.563 1.00 86.31 97 TYR A N 1
ATOM 753 C CA . TYR A 1 97 ? -13.438 4.065 -1.777 1.00 86.31 97 TYR A CA 1
ATOM 754 C C . TYR A 1 97 ? -14.830 3.480 -2.057 1.00 86.31 97 TYR A C 1
ATOM 756 O O . TYR A 1 97 ? -15.606 4.087 -2.792 1.00 86.31 97 TYR A O 1
ATOM 764 N N . ARG A 1 98 ? -15.186 2.329 -1.472 1.00 81.88 98 ARG A N 1
ATOM 765 C CA . ARG A 1 98 ? -16.542 1.758 -1.554 1.00 81.88 98 ARG A CA 1
ATOM 766 C C . ARG A 1 98 ? -17.505 2.433 -0.579 1.00 81.88 98 ARG A C 1
ATOM 768 O O . ARG A 1 98 ? -18.676 2.561 -0.911 1.00 81.88 98 ARG A O 1
ATOM 775 N N . SER A 1 99 ? -17.041 2.916 0.576 1.00 62.69 99 SER A N 1
ATOM 776 C CA . SER A 1 99 ? -17.874 3.698 1.504 1.00 62.69 99 SER A CA 1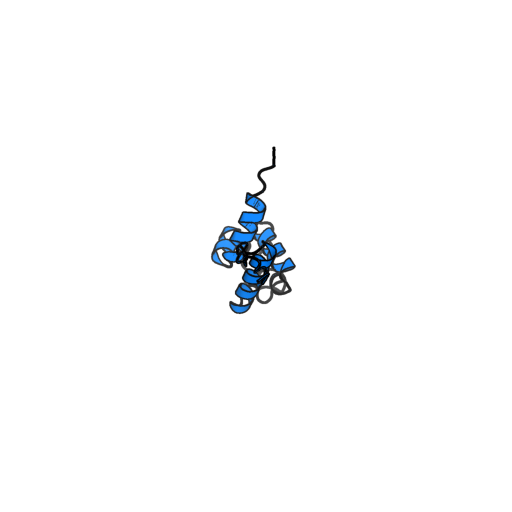
ATOM 777 C C . SER A 1 99 ? -18.150 5.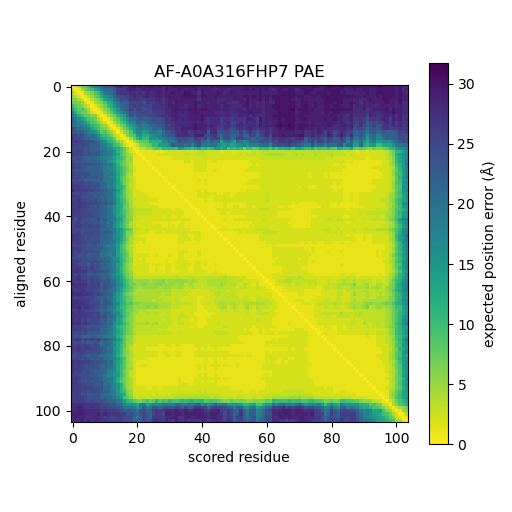136 1.032 1.00 62.69 99 SER A C 1
ATOM 779 O O . SER A 1 99 ? -18.709 5.925 1.783 1.00 62.69 99 SER A O 1
ATOM 781 N N . GLY A 1 100 ? -17.821 5.473 -0.220 1.00 52.41 100 GLY A N 1
ATOM 782 C CA . GLY A 1 100 ? -18.188 6.724 -0.892 1.00 52.41 100 GLY A CA 1
ATOM 783 C C . GLY A 1 100 ? -19.661 6.840 -1.317 1.00 52.41 100 GLY A C 1
ATOM 784 O O . GLY A 1 100 ? -19.964 7.619 -2.221 1.00 52.41 100 GLY A O 1
ATOM 785 N N . THR A 1 101 ? -20.588 6.096 -0.702 1.00 45.59 101 THR A N 1
ATOM 786 C CA . THR A 1 101 ? -22.024 6.394 -0.812 1.00 45.59 101 THR A CA 1
ATOM 787 C C . THR A 1 101 ? -22.298 7.649 0.018 1.00 45.59 101 THR A C 1
ATOM 789 O O . THR A 1 101 ? -22.150 7.627 1.238 1.00 45.59 101 THR A O 1
ATOM 792 N N . ARG A 1 102 ? -22.637 8.758 -0.654 1.00 38.84 102 ARG A N 1
ATOM 793 C CA . ARG A 1 102 ? -22.989 10.047 -0.030 1.00 38.84 102 ARG A CA 1
ATOM 794 C C . ARG A 1 102 ? -24.000 9.838 1.113 1.00 38.84 102 ARG A C 1
ATOM 796 O O . ARG A 1 102 ? -24.974 9.120 0.882 1.00 38.84 102 ARG A O 1
ATOM 803 N N . PRO A 1 103 ? -23.849 10.488 2.283 1.00 34.12 103 PRO A N 1
ATOM 804 C CA . PRO A 1 103 ? -25.016 10.751 3.111 1.00 34.12 103 PRO A CA 1
ATOM 805 C C . PRO A 1 103 ? -25.960 11.638 2.287 1.00 34.12 103 PRO A C 1
ATOM 807 O O . PRO A 1 103 ? -25.537 12.671 1.756 1.00 34.12 103 PRO A O 1
ATOM 810 N N . GLY A 1 104 ? -27.180 11.142 2.079 1.00 36.59 104 GLY A N 1
ATOM 811 C CA . GLY A 1 104 ? -28.298 11.947 1.591 1.00 36.59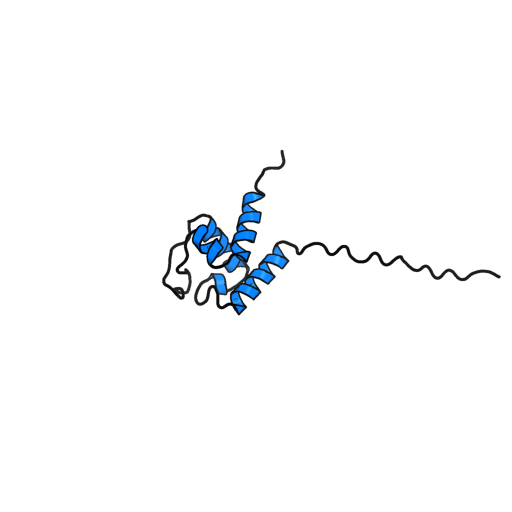 104 GLY A CA 1
ATOM 812 C C . GLY A 1 104 ? -28.773 12.934 2.645 1.00 36.59 104 GLY A C 1
ATOM 813 O O . GLY A 1 104 ? -28.398 12.759 3.828 1.00 36.59 104 GLY A O 1
#

pLDDT: mean 84.3, std 21.45, range [34.12, 98.56]

Sequence (104 aa):
MTGDRHVTPYRTAPHHPGPSFTTELDSAFRAARRLGLWLNTSAAAGVDEYLAQGARIYHGVSRRGPVGGDGRHNHISTRAALRTYDRPLHMLVERLYRSGTRPG

Organism: NCBI:txid512350

Solvent-accessible surface area (backbone atoms only — not comparable to full-atom values): 6104 Å² total; per-residue (Å²): 134,89,80,91,78,85,78,75,76,82,79,72,71,77,77,78,70,76,73,52,71,67,56,48,48,51,51,39,45,55,49,36,55,77,70,60,48,49,51,51,18,41,38,58,76,39,64,65,40,31,52,52,49,46,46,32,16,55,74,54,72,36,66,66,36,46,81,70,27,73,56,57,27,39,56,58,31,35,43,71,47,36,43,74,75,41,43,65,54,38,52,53,48,46,50,64,64,65,65,67,68,74,85,128

Radius of gyration: 21.09 Å; Cα contacts (8 Å, |Δi|>4): 122; chains: 1; bounding box: 41×23×77 Å

Secondary structure (DSSP, 8-state):
----------------PPPPHHHHHHHHHHHHHHTTTTTTSGGGS-HHHHHHHHHHHHTT-PPP--TT--SS--S--SHHHHHHH-HHHHHHHHHHHHT-----